Protein AF-A0A1F6UHS5-F1 (afdb_monomer_lite)

Organism: NCBI:txid1817761

pLDDT: mean 71.34, std 14.65, range [40.0, 86.44]

Structure (mmCIF, N/CA/C/O backbone):
data_AF-A0A1F6UHS5-F1
#
_entry.id   AF-A0A1F6UHS5-F1
#
loop_
_atom_site.group_PDB
_atom_site.id
_atom_site.type_symbol
_atom_site.label_atom_id
_atom_site.label_alt_id
_atom_site.label_comp_id
_atom_site.label_asym_id
_atom_site.label_entity_id
_atom_site.label_seq_id
_atom_site.pdbx_PDB_ins_code
_atom_site.Cartn_x
_atom_site.Cartn_y
_atom_site.Cartn_z
_atom_site.occupancy
_atom_site.B_iso_or_equiv
_atom_site.auth_seq_id
_atom_site.auth_comp_id
_atom_site.auth_asym_id
_atom_site.auth_atom_id
_atom_site.pdbx_PDB_model_num
ATOM 1 N N . MET A 1 1 ? -15.864 -10.137 2.816 1.00 53.56 1 MET A N 1
ATOM 2 C CA . MET A 1 1 ? -15.057 -8.966 3.220 1.00 53.56 1 MET A CA 1
ATOM 3 C C . MET A 1 1 ? -13.838 -8.940 2.315 1.00 53.56 1 MET A C 1
ATOM 5 O O . MET A 1 1 ? -13.170 -9.967 2.271 1.00 53.56 1 MET A O 1
ATOM 9 N N . PRO A 1 2 ? -13.599 -7.877 1.531 1.00 62.62 2 PRO A N 1
ATOM 10 C CA . PRO A 1 2 ? -12.407 -7.802 0.694 1.00 62.62 2 PRO A CA 1
ATOM 11 C C . PRO A 1 2 ? -11.157 -7.838 1.581 1.00 62.62 2 PRO A C 1
ATOM 13 O O . PRO A 1 2 ? -11.080 -7.131 2.588 1.00 62.62 2 PRO A O 1
ATOM 16 N N . ASP A 1 3 ? -10.210 -8.706 1.233 1.00 81.12 3 ASP A N 1
ATOM 17 C CA . ASP A 1 3 ? -8.946 -8.819 1.950 1.00 81.12 3 ASP A CA 1
ATOM 18 C C . ASP A 1 3 ? -8.120 -7.538 1.759 1.00 81.12 3 ASP A C 1
ATOM 20 O O . ASP A 1 3 ? -8.024 -6.991 0.652 1.00 81.12 3 ASP A O 1
ATOM 24 N N . VAL A 1 4 ? -7.531 -7.042 2.849 1.00 81.06 4 VAL A N 1
ATOM 25 C CA . VAL A 1 4 ? -6.773 -5.786 2.835 1.00 81.06 4 VAL A CA 1
ATOM 26 C C . VAL A 1 4 ? -5.545 -5.913 1.934 1.00 81.06 4 VAL A C 1
ATOM 28 O O . VAL A 1 4 ? -5.227 -4.958 1.230 1.00 81.06 4 VAL A O 1
ATOM 31 N N . HIS A 1 5 ? -4.877 -7.071 1.895 1.00 82.38 5 HIS A N 1
ATOM 32 C CA . HIS A 1 5 ? -3.687 -7.276 1.067 1.00 82.38 5 HIS A CA 1
ATOM 33 C C . HIS A 1 5 ? -4.052 -7.315 -0.418 1.00 82.38 5 HIS A C 1
ATOM 35 O O . HIS A 1 5 ? -3.370 -6.678 -1.227 1.00 82.38 5 HIS A O 1
ATOM 41 N N . ASN A 1 6 ? -5.140 -8.008 -0.773 1.00 82.56 6 ASN A N 1
ATOM 42 C CA . ASN A 1 6 ? -5.603 -8.077 -2.159 1.00 82.56 6 ASN A CA 1
ATOM 43 C C . ASN A 1 6 ? -6.051 -6.707 -2.667 1.00 82.56 6 ASN A C 1
ATOM 45 O O . ASN A 1 6 ? -5.521 -6.225 -3.664 1.00 82.56 6 ASN A O 1
ATOM 49 N N . THR A 1 7 ? -6.921 -6.029 -1.914 1.00 85.62 7 THR A N 1
ATOM 50 C CA . THR A 1 7 ? -7.397 -4.684 -2.270 1.00 85.62 7 THR A CA 1
ATOM 51 C C . THR A 1 7 ? -6.220 -3.728 -2.426 1.00 85.62 7 THR A C 1
ATOM 53 O O . THR A 1 7 ? -6.131 -2.966 -3.386 1.00 85.62 7 THR A O 1
ATOM 56 N N . LEU A 1 8 ? -5.256 -3.793 -1.503 1.00 83.75 8 LEU A N 1
ATOM 57 C CA . LEU A 1 8 ? -4.060 -2.973 -1.561 1.00 83.75 8 LEU A CA 1
ATOM 58 C C . LEU A 1 8 ? -3.276 -3.240 -2.858 1.00 83.75 8 LEU A C 1
ATOM 60 O O . LEU A 1 8 ? -2.881 -2.285 -3.532 1.00 83.75 8 LEU A O 1
ATOM 64 N N . TYR A 1 9 ? -3.046 -4.500 -3.234 1.00 83.69 9 TYR A N 1
ATOM 65 C CA . TYR A 1 9 ? -2.384 -4.865 -4.493 1.00 83.69 9 TYR A CA 1
ATOM 66 C C . TYR A 1 9 ? -3.164 -4.392 -5.732 1.00 83.69 9 TYR A C 1
ATOM 68 O O . TYR A 1 9 ? -2.569 -3.796 -6.631 1.00 83.69 9 TYR A O 1
ATOM 76 N N . GLU A 1 10 ? -4.484 -4.566 -5.744 1.00 86.19 10 GLU A N 1
ATOM 77 C CA . GLU A 1 10 ? -5.365 -4.161 -6.846 1.00 86.19 10 GLU A CA 1
ATOM 78 C C . GLU A 1 10 ? -5.361 -2.649 -7.089 1.00 86.19 10 GLU A C 1
ATOM 80 O O . GLU A 1 10 ? -5.382 -2.213 -8.239 1.00 86.19 10 GLU A O 1
ATOM 85 N N . LEU A 1 11 ? -5.231 -1.843 -6.029 1.00 86.19 11 LEU A N 1
ATOM 86 C CA . LEU A 1 11 ? -5.122 -0.383 -6.128 1.00 86.19 11 LEU A CA 1
ATOM 87 C C . LEU A 1 11 ? -3.855 0.103 -6.849 1.00 86.19 11 LEU A C 1
ATOM 89 O O . LEU A 1 11 ? -3.768 1.284 -7.195 1.00 86.19 11 LEU A O 1
ATOM 93 N N . VAL A 1 12 ? -2.859 -0.764 -7.049 1.00 85.62 12 VAL A N 1
ATOM 94 C CA . VAL A 1 12 ? -1.693 -0.443 -7.878 1.00 85.62 12 VAL A CA 1
ATOM 95 C C . VAL A 1 12 ? -2.044 -0.742 -9.327 1.00 85.62 12 VAL A C 1
ATOM 97 O O . VAL A 1 12 ? -2.494 -1.854 -9.592 1.00 85.62 12 VAL A O 1
ATOM 100 N N . PRO A 1 13 ? -1.825 0.186 -10.270 1.00 83.38 13 PRO A N 1
ATOM 101 C CA . PRO A 1 13 ? -2.089 -0.063 -11.682 1.00 83.38 13 PRO A CA 1
ATOM 102 C C . PRO A 1 13 ? -1.419 -1.351 -12.179 1.00 83.38 13 PRO A C 1
ATOM 104 O O . PRO A 1 13 ? -0.243 -1.593 -11.898 1.00 83.38 13 PRO A O 1
ATOM 107 N N . ALA A 1 14 ? -2.174 -2.175 -12.913 1.00 79.94 14 ALA A N 1
ATOM 108 C CA . ALA A 1 14 ? -1.646 -3.372 -13.575 1.00 79.94 14 ALA A CA 1
ATOM 109 C C . ALA A 1 14 ? -0.624 -3.025 -14.666 1.00 79.94 14 ALA A C 1
ATOM 111 O O . ALA A 1 14 ? 0.321 -3.769 -14.870 1.00 79.94 14 ALA A O 1
ATOM 112 N N . ASP A 1 15 ? -0.781 -1.845 -15.263 1.00 78.62 15 ASP A N 1
ATOM 113 C CA . ASP A 1 15 ? 0.052 -1.235 -16.304 1.00 78.62 15 ASP A CA 1
ATOM 114 C C . ASP A 1 15 ? 1.508 -0.924 -15.871 1.00 78.62 15 ASP A C 1
ATOM 116 O O . ASP A 1 15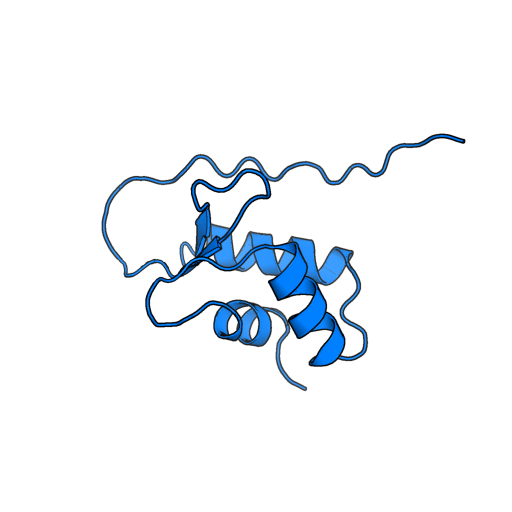 ? 2.281 -0.327 -16.607 1.00 78.62 15 ASP A O 1
ATOM 120 N N . GLY A 1 16 ? 1.907 -1.248 -14.635 1.00 73.69 16 GLY A N 1
ATOM 121 C CA . GLY A 1 16 ? 3.248 -0.924 -14.121 1.00 73.69 16 GLY A CA 1
ATOM 122 C C . GLY A 1 16 ? 3.444 0.559 -13.770 1.00 73.69 16 GLY A C 1
ATOM 123 O O . GLY A 1 16 ? 4.510 0.964 -13.291 1.00 73.69 16 GLY A O 1
ATOM 124 N N . SER A 1 17 ? 2.403 1.375 -13.933 1.00 79.25 17 SER A N 1
ATOM 125 C CA . SER A 1 17 ? 2.360 2.762 -13.474 1.00 79.25 17 SER A CA 1
ATOM 126 C C . SER A 1 17 ? 2.488 2.871 -11.946 1.00 79.25 17 SER A C 1
ATOM 128 O O . SER A 1 17 ? 1.950 2.068 -11.180 1.00 79.25 17 SER A O 1
ATOM 130 N N . ALA A 1 18 ? 3.229 3.884 -11.481 1.00 81.50 18 ALA A N 1
ATOM 131 C CA . ALA A 1 18 ? 3.457 4.105 -10.055 1.00 81.50 18 ALA A CA 1
ATOM 132 C C . ALA A 1 18 ? 2.284 4.834 -9.404 1.00 81.50 18 ALA A C 1
ATOM 134 O O . ALA A 1 18 ? 1.842 5.864 -9.905 1.00 81.50 18 ALA A O 1
ATOM 135 N N . ILE A 1 19 ? 1.860 4.375 -8.229 1.00 84.06 19 ILE A N 1
ATOM 136 C CA . ILE A 1 19 ? 0.904 5.095 -7.385 1.00 84.06 19 ILE A CA 1
ATOM 137 C C . ILE A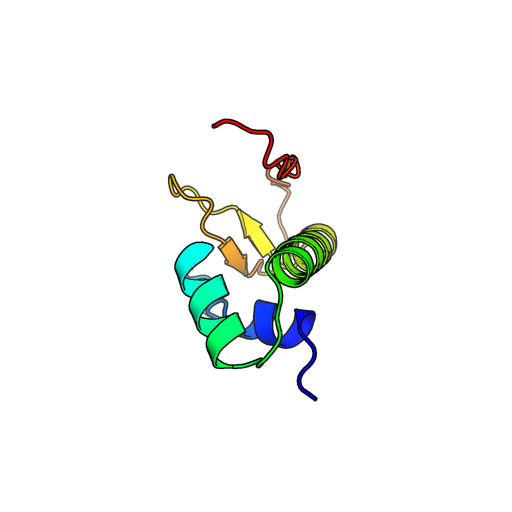 1 19 ? 1.582 5.565 -6.097 1.00 84.06 19 ILE A C 1
ATOM 139 O O . ILE A 1 19 ? 2.399 4.855 -5.512 1.00 84.06 19 ILE A O 1
ATOM 143 N N . GLY A 1 20 ? 1.273 6.782 -5.652 1.00 84.12 20 GLY A N 1
ATOM 144 C CA . GLY A 1 20 ? 1.742 7.294 -4.365 1.00 84.12 20 GLY A CA 1
ATOM 145 C C . GLY A 1 20 ? 1.132 6.524 -3.191 1.00 84.12 20 GLY A C 1
ATOM 146 O O . GLY A 1 20 ? -0.045 6.167 -3.227 1.00 84.12 20 GLY A O 1
ATOM 147 N N . ASN A 1 21 ? 1.909 6.306 -2.126 1.00 81.31 21 ASN A N 1
ATOM 148 C CA . ASN A 1 21 ? 1.415 5.625 -0.923 1.00 81.31 21 ASN A CA 1
ATOM 149 C C . ASN A 1 21 ? 0.214 6.338 -0.291 1.00 81.31 21 ASN A C 1
ATOM 151 O O . ASN A 1 21 ? -0.718 5.665 0.139 1.00 81.31 21 ASN A O 1
ATOM 155 N N . GLN A 1 22 ? 0.207 7.675 -0.291 1.00 81.56 22 GLN A N 1
ATOM 156 C CA . GLN A 1 22 ? -0.904 8.462 0.244 1.00 81.56 22 GLN A CA 1
ATOM 157 C C . GLN A 1 22 ? -2.197 8.214 -0.543 1.00 81.56 22 GLN A C 1
ATOM 159 O O . GLN A 1 22 ? -3.172 7.736 0.027 1.00 81.56 22 GLN A O 1
ATOM 164 N N . SER A 1 23 ? -2.170 8.398 -1.866 1.00 84.94 23 SER A N 1
ATOM 165 C CA . SER A 1 23 ? -3.341 8.170 -2.722 1.00 84.94 23 SER A CA 1
ATOM 166 C C . SER A 1 23 ? -3.844 6.727 -2.655 1.00 84.94 23 SER A C 1
ATOM 168 O O . SER A 1 23 ? -5.045 6.468 -2.707 1.00 84.94 23 SER A O 1
ATOM 170 N N . ARG A 1 24 ? -2.930 5.760 -2.522 1.00 86.19 24 ARG A N 1
ATOM 171 C CA . ARG A 1 24 ? -3.280 4.346 -2.364 1.00 86.19 24 ARG A CA 1
ATOM 172 C C . ARG A 1 24 ? -3.943 4.075 -1.011 1.00 86.19 24 ARG A C 1
ATOM 174 O O . ARG A 1 24 ? -4.910 3.323 -0.956 1.00 86.19 24 ARG A O 1
ATOM 181 N N . LYS A 1 25 ? -3.458 4.701 0.064 1.00 82.94 25 LYS A N 1
ATOM 182 C CA . LYS A 1 25 ? -4.046 4.610 1.405 1.00 82.94 25 LYS A CA 1
ATOM 183 C C . LYS A 1 25 ? -5.446 5.214 1.443 1.00 82.94 25 LYS A C 1
ATOM 185 O O . LYS A 1 25 ? -6.347 4.563 1.949 1.00 82.94 25 LYS A O 1
ATOM 190 N N . GLU A 1 26 ? -5.641 6.391 0.854 1.00 85.25 26 GLU A N 1
ATOM 191 C CA . GLU A 1 26 ? -6.952 7.052 0.769 1.00 85.25 26 GLU A CA 1
ATOM 192 C C . GLU A 1 26 ? -7.979 6.197 0.016 1.00 85.25 26 GLU A C 1
ATOM 194 O O . GLU A 1 26 ? -9.108 6.015 0.472 1.00 85.25 26 GLU A O 1
ATOM 199 N N . ARG A 1 27 ? -7.577 5.594 -1.110 1.00 86.44 27 ARG A N 1
ATOM 200 C CA . ARG A 1 27 ? -8.443 4.663 -1.850 1.00 86.44 27 ARG A CA 1
ATOM 201 C C . ARG A 1 27 ? -8.751 3.401 -1.045 1.00 86.44 27 ARG A C 1
ATOM 203 O O . ARG A 1 27 ? -9.884 2.923 -1.078 1.00 86.44 27 ARG A O 1
ATOM 210 N N . LEU A 1 28 ? -7.781 2.879 -0.289 1.00 84.56 28 LEU A N 1
ATOM 211 C CA . LEU A 1 28 ? -7.993 1.712 0.567 1.00 84.56 28 LEU A CA 1
ATOM 212 C C . LEU A 1 28 ? -8.961 2.019 1.711 1.00 84.56 28 LEU A C 1
ATOM 214 O O . LEU A 1 28 ? -9.880 1.240 1.924 1.00 84.56 28 LEU A O 1
ATOM 218 N N . THR A 1 2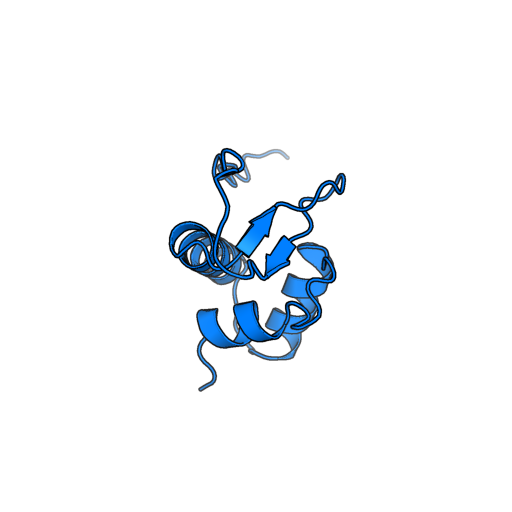9 ? -8.793 3.132 2.429 1.00 82.81 29 THR A N 1
ATOM 219 C CA . THR A 1 29 ? -9.688 3.512 3.537 1.00 82.81 29 THR A CA 1
ATOM 220 C C . THR A 1 29 ? -11.093 3.854 3.052 1.00 82.81 29 THR A C 1
ATOM 222 O O . THR A 1 29 ? -12.059 3.643 3.783 1.00 82.81 29 THR A O 1
ATOM 225 N N . SER A 1 30 ? -11.217 4.344 1.816 1.00 84.50 30 SER A N 1
ATOM 226 C CA . SER A 1 30 ? -12.507 4.558 1.157 1.00 84.50 30 SER A CA 1
ATOM 227 C C . SER A 1 30 ? -13.191 3.238 0.764 1.00 84.50 30 SER A C 1
ATOM 229 O O . SER A 1 30 ? -14.401 3.104 0.928 1.00 84.50 30 SER A O 1
ATOM 231 N N . THR A 1 31 ? -12.421 2.237 0.319 1.00 83.06 31 THR A N 1
ATOM 232 C CA . THR A 1 31 ? -12.947 0.926 -0.113 1.00 83.06 31 THR A CA 1
ATOM 233 C C . THR A 1 31 ? -13.233 -0.008 1.067 1.00 83.06 31 THR A C 1
ATOM 235 O O . THR A 1 31 ? -14.272 -0.662 1.126 1.00 83.06 31 THR A O 1
ATOM 238 N N . VAL A 1 32 ? -12.313 -0.073 2.031 1.00 81.06 32 VAL A N 1
ATOM 239 C CA . VAL A 1 32 ? -12.366 -0.955 3.199 1.00 81.06 32 VAL A CA 1
ATOM 240 C C . VAL A 1 32 ? -12.596 -0.105 4.446 1.00 81.06 32 VAL A C 1
ATOM 242 O O . VAL A 1 32 ? -11.658 0.403 5.069 1.00 81.06 32 VAL A O 1
ATOM 245 N N . LYS A 1 33 ? -13.869 0.039 4.834 1.00 73.88 33 LYS A N 1
ATOM 246 C CA . LYS A 1 33 ? -14.246 0.712 6.085 1.00 73.88 33 LYS A CA 1
ATOM 247 C C . LYS A 1 33 ? -13.593 -0.004 7.271 1.00 73.88 33 LYS A C 1
ATOM 249 O O . LYS A 1 33 ? -13.898 -1.160 7.545 1.00 73.88 33 LYS A O 1
ATOM 254 N N . GLY A 1 34 ? -12.700 0.693 7.973 1.00 69.75 34 GLY A N 1
ATOM 255 C CA . GLY A 1 34 ? -11.984 0.159 9.138 1.00 69.75 34 GLY A CA 1
ATOM 256 C C . GLY A 1 34 ? -10.529 -0.241 8.884 1.00 69.75 34 GLY A C 1
ATOM 257 O O . GLY A 1 34 ? -9.868 -0.701 9.816 1.00 69.75 34 GLY A O 1
ATOM 258 N N . ALA A 1 35 ? -9.992 -0.023 7.677 1.00 68.12 35 ALA A N 1
ATOM 259 C CA . ALA A 1 35 ? -8.555 -0.121 7.435 1.00 68.12 35 ALA A CA 1
ATOM 260 C C . ALA A 1 35 ? -7.808 0.943 8.268 1.00 68.12 35 ALA A C 1
ATOM 262 O O . ALA A 1 35 ? -7.640 2.088 7.855 1.00 68.12 35 ALA A O 1
ATOM 263 N N . ARG A 1 36 ? -7.391 0.585 9.489 1.00 67.62 36 ARG A N 1
ATOM 264 C CA . ARG A 1 36 ? -6.515 1.425 10.317 1.00 67.62 36 ARG A CA 1
ATOM 265 C C . ARG A 1 36 ? -5.151 1.559 9.643 1.00 67.62 36 ARG A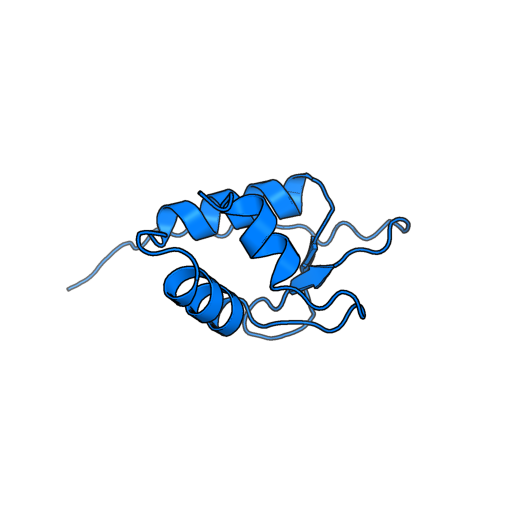 C 1
ATOM 267 O O . ARG A 1 36 ? -4.684 0.635 8.986 1.00 67.62 36 ARG A O 1
ATOM 274 N N . GLU A 1 37 ? -4.479 2.680 9.876 1.00 62.84 37 GLU A N 1
ATOM 275 C CA . GLU A 1 37 ? -3.130 2.966 9.363 1.00 62.84 37 GLU A CA 1
ATOM 276 C C . GLU A 1 37 ? -2.138 1.814 9.622 1.00 62.84 37 GLU A C 1
ATOM 278 O O . GLU A 1 37 ? -1.439 1.379 8.713 1.00 62.84 37 GLU A O 1
ATOM 283 N N . VAL A 1 38 ? -2.207 1.203 10.810 1.00 62.84 38 VAL A N 1
ATOM 284 C CA . VAL A 1 38 ? -1.403 0.028 11.196 1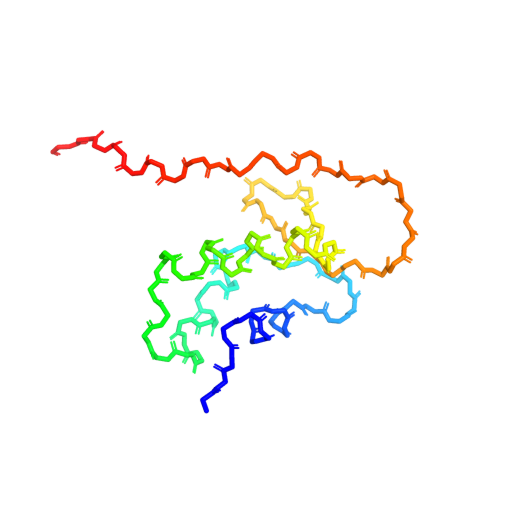.00 62.84 38 VAL A CA 1
ATOM 285 C C . VAL A 1 38 ? -1.657 -1.195 10.300 1.00 62.84 38 VAL A C 1
ATOM 287 O O . VAL A 1 38 ? -0.736 -1.964 10.027 1.00 62.84 38 VAL A O 1
ATOM 290 N N . ALA A 1 39 ? -2.892 -1.389 9.826 1.00 77.44 39 ALA A N 1
ATOM 291 C CA . ALA A 1 39 ? -3.229 -2.475 8.908 1.00 77.44 39 ALA A CA 1
ATOM 292 C C . ALA A 1 39 ? -2.700 -2.197 7.493 1.00 77.44 39 ALA A C 1
ATOM 294 O O . ALA A 1 39 ? -2.267 -3.129 6.824 1.00 77.44 39 ALA A O 1
ATOM 295 N N . PHE A 1 40 ? -2.670 -0.929 7.062 1.00 77.94 40 PHE A N 1
ATOM 296 C CA . PHE A 1 40 ? -2.072 -0.534 5.784 1.00 77.94 40 PHE A CA 1
ATOM 297 C C . PHE A 1 40 ? -0.560 -0.767 5.769 1.00 77.94 40 PHE A C 1
ATOM 299 O O . PHE A 1 40 ? -0.060 -1.351 4.812 1.00 77.94 40 PHE A O 1
ATOM 306 N N . ASP A 1 41 ? 0.169 -0.341 6.807 1.00 78.12 41 ASP A N 1
ATOM 307 C CA . ASP A 1 41 ? 1.625 -0.518 6.859 1.00 78.12 41 ASP A CA 1
ATOM 308 C C . ASP A 1 41 ? 2.016 -2.000 6.857 1.00 78.12 41 ASP A C 1
ATOM 310 O O . ASP A 1 41 ? 2.870 -2.385 6.061 1.00 78.12 41 ASP A O 1
ATOM 314 N N . LYS A 1 42 ? 1.340 -2.843 7.653 1.00 82.38 42 LYS A N 1
ATOM 315 C CA . LYS A 1 42 ? 1.563 -4.301 7.643 1.00 82.38 42 LYS A CA 1
ATOM 316 C C . LYS A 1 42 ? 1.224 -4.932 6.295 1.00 82.38 42 LYS A C 1
ATOM 318 O O . LYS A 1 42 ? 2.035 -5.669 5.749 1.00 82.38 42 LYS A O 1
ATOM 323 N N . ALA A 1 43 ? 0.056 -4.607 5.739 1.00 82.88 43 ALA A N 1
ATOM 324 C CA . ALA A 1 43 ? -0.367 -5.108 4.436 1.00 82.88 43 ALA A CA 1
ATOM 325 C C . ALA A 1 43 ? 0.612 -4.710 3.328 1.00 82.88 43 ALA A C 1
ATOM 327 O O . ALA A 1 43 ? 0.945 -5.515 2.461 1.00 82.88 43 ALA A O 1
ATOM 328 N N . ARG A 1 44 ? 1.095 -3.463 3.359 1.00 82.19 44 ARG A N 1
ATOM 329 C CA . ARG A 1 44 ? 2.119 -2.971 2.440 1.00 82.19 44 ARG A CA 1
ATOM 330 C C . ARG A 1 44 ? 3.369 -3.824 2.571 1.00 82.19 44 ARG A C 1
ATOM 332 O O . ARG A 1 44 ? 3.803 -4.356 1.556 1.00 82.19 44 ARG A O 1
ATOM 339 N N . ASP A 1 45 ? 3.907 -3.949 3.782 1.00 81.06 45 ASP A N 1
ATOM 340 C CA . ASP A 1 45 ? 5.122 -4.718 4.061 1.00 81.06 45 ASP A CA 1
ATOM 341 C C . ASP A 1 45 ? 5.017 -6.137 3.512 1.00 81.06 45 ASP A C 1
ATOM 343 O O . ASP A 1 45 ? 5.817 -6.524 2.672 1.00 81.06 45 ASP A O 1
ATOM 347 N N . THR A 1 46 ? 3.939 -6.850 3.842 1.00 84.31 46 THR A N 1
ATOM 348 C CA . THR A 1 46 ? 3.716 -8.219 3.370 1.00 84.31 46 THR A CA 1
ATOM 349 C C . THR A 1 46 ? 3.698 -8.318 1.843 1.00 84.31 46 THR A C 1
ATOM 351 O O . THR A 1 46 ? 4.273 -9.242 1.273 1.00 84.31 46 THR A O 1
ATOM 354 N N . VAL A 1 47 ? 3.065 -7.375 1.137 1.00 81.75 47 VAL A N 1
ATOM 355 C CA . VAL A 1 47 ? 3.027 -7.406 -0.336 1.00 81.75 47 VAL A CA 1
ATOM 356 C C . VAL A 1 47 ? 4.396 -7.034 -0.944 1.00 81.75 47 VAL A C 1
ATOM 358 O O . VAL A 1 47 ? 4.749 -7.531 -2.017 1.00 81.75 47 VAL A O 1
ATOM 361 N N . PHE A 1 48 ? 5.189 -6.207 -0.258 1.00 80.62 48 PHE A N 1
ATOM 362 C CA . PHE A 1 48 ? 6.585 -5.931 -0.614 1.00 80.62 48 PHE A CA 1
ATOM 363 C C . PHE A 1 48 ? 7.500 -7.136 -0.375 1.00 80.62 48 PHE A C 1
ATOM 365 O O . PHE A 1 48 ? 8.269 -7.482 -1.267 1.00 80.62 48 PHE A O 1
ATOM 372 N N . GLU A 1 49 ? 7.387 -7.805 0.773 1.00 79.19 49 GLU A N 1
ATOM 373 C CA . GLU A 1 49 ? 8.137 -9.022 1.109 1.00 79.19 49 GLU A CA 1
ATOM 374 C C . GLU A 1 49 ? 7.817 -10.171 0.148 1.00 79.19 49 GLU A C 1
ATOM 376 O O . GLU A 1 49 ? 8.706 -10.909 -0.266 1.00 79.19 49 GLU A O 1
ATOM 381 N N . GLN A 1 50 ? 6.564 -10.271 -0.305 1.00 80.38 50 GLN A N 1
ATOM 382 C CA . GLN A 1 50 ? 6.164 -11.199 -1.369 1.00 80.38 50 GLN A CA 1
ATOM 383 C C . GLN A 1 50 ? 6.779 -10.862 -2.740 1.00 80.38 50 GLN A C 1
ATOM 385 O O . GLN A 1 50 ? 6.536 -11.576 -3.715 1.00 80.38 50 GLN A O 1
ATOM 390 N N . GLY A 1 51 ? 7.522 -9.757 -2.849 1.00 79.81 51 GLY A N 1
ATOM 391 C CA . GLY A 1 51 ? 8.163 -9.307 -4.076 1.00 79.81 51 GLY A CA 1
ATOM 392 C C . GLY A 1 51 ? 7.177 -8.863 -5.151 1.00 79.81 51 GLY A C 1
ATOM 393 O O . GLY A 1 51 ? 7.570 -8.786 -6.309 1.00 79.81 51 GLY A O 1
ATOM 394 N N . LYS A 1 52 ? 5.910 -8.594 -4.797 1.00 82.06 52 LYS A N 1
ATOM 395 C CA . LYS A 1 52 ? 4.838 -8.184 -5.727 1.00 82.06 52 LYS A CA 1
ATOM 396 C C . LYS A 1 52 ? 4.844 -6.682 -6.023 1.00 82.06 52 LYS A C 1
ATOM 398 O O . LYS A 1 52 ? 4.201 -6.241 -6.978 1.00 82.06 52 LYS A O 1
ATOM 403 N N . LEU A 1 53 ? 5.520 -5.891 -5.188 1.00 82.69 53 LEU A N 1
ATOM 404 C CA . LEU A 1 53 ? 5.626 -4.439 -5.324 1.00 82.69 53 LEU A CA 1
ATOM 405 C C . LEU A 1 53 ? 7.077 -3.980 -5.285 1.00 82.69 53 LEU A C 1
ATOM 407 O O . LEU A 1 53 ? 7.877 -4.480 -4.500 1.00 82.69 53 LEU A O 1
ATOM 411 N N . ALA A 1 54 ? 7.382 -2.977 -6.102 1.00 78.81 54 ALA A N 1
ATOM 412 C CA . ALA A 1 54 ? 8.652 -2.268 -6.090 1.00 78.81 54 ALA A CA 1
ATOM 413 C C . ALA A 1 54 ? 8.456 -0.817 -5.656 1.00 78.81 54 ALA A C 1
ATOM 415 O O . ALA A 1 54 ? 7.436 -0.181 -5.948 1.00 78.81 54 ALA A O 1
ATOM 416 N N . LYS A 1 55 ? 9.471 -0.274 -4.977 1.00 76.75 55 LYS A N 1
ATOM 417 C CA . LYS A 1 55 ? 9.514 1.137 -4.603 1.00 76.75 55 LYS A CA 1
ATOM 418 C C . LYS A 1 55 ? 9.831 1.960 -5.849 1.00 76.75 55 LYS A C 1
ATOM 420 O O . LYS A 1 55 ? 10.859 1.790 -6.493 1.00 76.75 55 LYS A O 1
ATOM 425 N N . GLY A 1 56 ? 8.929 2.863 -6.195 1.00 72.81 56 GLY A N 1
ATOM 426 C CA . GLY A 1 56 ? 9.127 3.869 -7.222 1.00 72.81 56 GLY A CA 1
ATOM 427 C C . GLY A 1 56 ? 10.110 4.957 -6.783 1.00 72.81 56 GLY A C 1
ATOM 428 O O . GLY A 1 56 ? 10.335 5.194 -5.599 1.00 72.81 56 GLY A O 1
ATOM 429 N N . LYS A 1 57 ? 10.653 5.675 -7.769 1.00 65.44 57 LYS A N 1
ATOM 430 C CA . LYS A 1 57 ? 11.675 6.727 -7.609 1.00 65.44 57 LYS A CA 1
ATOM 431 C C . LYS A 1 57 ? 11.149 8.048 -6.999 1.00 65.44 57 LYS A C 1
ATOM 433 O O . LYS A 1 57 ? 11.904 9.003 -6.856 1.00 65.44 57 LYS A O 1
ATOM 438 N N . GLY A 1 58 ? 9.861 8.140 -6.656 1.00 62.66 58 GLY A N 1
ATOM 439 C CA . GLY A 1 58 ? 9.230 9.372 -6.166 1.00 62.66 58 GLY A CA 1
ATOM 440 C C . GLY A 1 58 ? 9.579 9.719 -4.711 1.00 62.66 58 GLY A C 1
ATOM 441 O O . GLY A 1 58 ? 9.722 8.830 -3.870 1.00 62.66 58 GLY A O 1
ATOM 442 N N . ARG A 1 59 ? 9.631 11.023 -4.390 1.00 57.09 59 ARG A N 1
ATOM 443 C CA . ARG A 1 59 ? 9.970 11.570 -3.054 1.00 57.09 59 ARG A CA 1
ATOM 444 C C . ARG A 1 59 ? 9.026 11.143 -1.912 1.00 57.09 59 ARG A C 1
ATOM 446 O O . ARG A 1 59 ? 9.376 11.320 -0.755 1.00 57.09 59 ARG A O 1
ATOM 453 N N . GLY A 1 60 ? 7.871 10.547 -2.222 1.00 66.00 60 GLY A N 1
ATOM 454 C CA . GLY A 1 60 ? 6.872 10.072 -1.250 1.00 66.00 60 GLY A CA 1
ATOM 455 C C . GLY A 1 60 ? 6.736 8.549 -1.139 1.00 66.00 60 GLY A C 1
ATOM 456 O O . GLY A 1 60 ? 5.743 8.066 -0.600 1.00 66.00 60 GLY A O 1
ATOM 457 N N . GLY A 1 61 ? 7.676 7.773 -1.691 1.00 71.44 61 GLY A N 1
ATOM 458 C CA . GLY A 1 61 ? 7.597 6.309 -1.651 1.00 71.44 61 GLY A CA 1
ATOM 459 C C . GLY A 1 61 ? 6.465 5.756 -2.516 1.00 71.44 61 GLY A C 1
ATOM 460 O O . GLY A 1 61 ? 5.664 4.953 -2.049 1.00 71.44 61 GLY A O 1
ATOM 461 N N . SER A 1 62 ? 6.379 6.203 -3.770 1.00 79.44 62 SER A N 1
ATOM 462 C CA . SER A 1 62 ? 5.474 5.603 -4.757 1.00 79.44 62 SER A CA 1
ATOM 463 C C . SER A 1 62 ? 5.750 4.105 -4.894 1.00 79.44 62 SER A C 1
ATOM 465 O O . SER A 1 62 ? 6.873 3.666 -4.656 1.00 79.44 62 SER A O 1
ATOM 467 N N . VAL A 1 63 ? 4.761 3.321 -5.303 1.00 82.62 63 VAL A N 1
ATOM 468 C CA . VAL A 1 63 ? 4.883 1.867 -5.462 1.00 82.62 63 VAL A CA 1
ATOM 469 C C . VAL A 1 63 ? 4.336 1.448 -6.817 1.00 82.62 63 VAL A C 1
ATOM 471 O O . VAL A 1 63 ? 3.397 2.067 -7.319 1.00 82.62 63 VAL A O 1
ATOM 474 N N . ARG A 1 64 ? 4.928 0.422 -7.425 1.00 84.81 64 ARG A N 1
ATOM 475 C CA . ARG A 1 64 ? 4.448 -0.167 -8.686 1.00 84.81 64 ARG A CA 1
ATOM 476 C C . ARG A 1 64 ? 4.391 -1.682 -8.567 1.00 84.81 64 ARG A C 1
ATOM 478 O O . ARG A 1 64 ? 5.084 -2.236 -7.712 1.00 84.81 64 ARG A O 1
ATOM 485 N N . ARG A 1 65 ? 3.591 -2.343 -9.408 1.00 86.19 65 ARG A N 1
ATOM 486 C CA . ARG A 1 65 ? 3.610 -3.808 -9.502 1.00 86.19 65 ARG A CA 1
ATOM 487 C C . ARG A 1 65 ? 4.940 -4.254 -10.090 1.00 86.19 65 ARG A C 1
ATOM 489 O O . ARG A 1 65 ? 5.470 -3.600 -10.984 1.00 86.19 65 ARG A O 1
ATOM 496 N N . THR A 1 66 ? 5.476 -5.342 -9.560 1.00 76.69 66 THR A N 1
ATOM 497 C CA . THR A 1 66 ? 6.598 -6.025 -10.192 1.00 76.69 66 THR A CA 1
ATOM 498 C C . THR A 1 66 ? 6.022 -6.993 -11.213 1.00 76.69 66 THR A C 1
ATOM 500 O O . THR A 1 66 ? 5.247 -7.895 -10.890 1.00 76.69 66 THR A O 1
ATOM 503 N N . GLU A 1 67 ? 6.377 -6.792 -12.470 1.00 63.81 67 GLU A N 1
ATOM 504 C CA . GLU A 1 67 ? 6.369 -7.889 -13.422 1.00 63.81 67 GLU A CA 1
ATOM 505 C C . GLU A 1 67 ? 7.616 -8.705 -13.073 1.00 63.81 67 GLU A C 1
ATOM 507 O O . GLU A 1 67 ? 8.708 -8.158 -12.917 1.00 63.81 67 GLU A O 1
ATOM 512 N N . ARG A 1 68 ? 7.438 -9.981 -12.738 1.00 56.91 68 ARG A N 1
ATOM 513 C CA . ARG A 1 68 ? 8.520 -10.822 -12.215 1.00 56.91 68 ARG A CA 1
ATOM 514 C C . ARG A 1 68 ? 9.752 -10.772 -13.138 1.00 56.91 68 ARG A C 1
ATOM 516 O O . ARG A 1 68 ? 9.602 -10.788 -14.350 1.00 56.91 68 ARG A O 1
ATOM 523 N N . HIS A 1 69 ? 10.933 -10.851 -12.512 1.00 44.00 69 HIS A N 1
ATOM 524 C CA . HIS A 1 69 ? 12.294 -10.881 -13.078 1.00 44.00 69 HIS A CA 1
ATOM 525 C C . HIS A 1 69 ? 12.916 -9.524 -13.441 1.00 44.00 69 HIS A C 1
ATOM 527 O O . HIS A 1 69 ? 12.867 -9.091 -14.581 1.00 44.00 69 HIS A O 1
ATOM 533 N N . ASN A 1 70 ? 13.640 -8.920 -12.494 1.00 40.00 70 ASN A N 1
ATOM 534 C CA . ASN A 1 70 ? 15.110 -8.893 -12.551 1.00 40.00 70 ASN A CA 1
ATOM 535 C C . ASN A 1 70 ? 15.671 -8.140 -11.331 1.00 40.00 70 ASN A C 1
ATOM 537 O O . ASN A 1 70 ? 15.523 -6.927 -11.234 1.00 40.00 70 ASN A O 1
ATOM 541 N N . GLY A 1 71 ? 16.290 -8.884 -10.410 1.00 45.19 71 GLY A N 1
ATOM 542 C CA . GLY A 1 71 ? 17.507 -8.521 -9.663 1.00 45.19 71 GLY A CA 1
ATOM 543 C C . GLY A 1 71 ? 17.567 -7.304 -8.734 1.00 45.19 71 GLY A C 1
ATOM 544 O O . GLY A 1 71 ? 18.340 -7.344 -7.784 1.00 45.19 71 GLY A O 1
ATOM 545 N N . GLU A 1 72 ? 16.791 -6.244 -8.925 1.00 48.12 72 GLU A N 1
ATOM 546 C C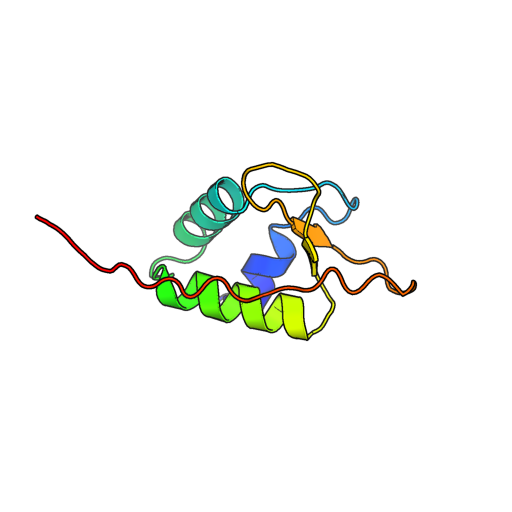A . GLU A 1 72 ? 16.977 -5.006 -8.170 1.00 48.12 72 GLU A CA 1
ATOM 547 C C . GLU A 1 72 ? 15.999 -4.958 -6.994 1.00 48.12 72 GLU A C 1
ATOM 549 O O . GLU A 1 72 ? 15.009 -4.221 -6.977 1.00 48.12 72 GLU A O 1
ATOM 554 N N . GLN A 1 73 ? 16.270 -5.797 -5.989 1.00 50.59 73 GLN A N 1
ATOM 555 C CA . GLN A 1 73 ? 15.665 -5.673 -4.667 1.00 50.59 73 GLN A CA 1
ATOM 556 C C . GLN A 1 73 ? 16.081 -4.316 -4.090 1.00 50.59 73 GLN A C 1
ATOM 558 O O . GLN A 1 73 ? 17.093 -4.185 -3.402 1.00 50.59 73 GLN A O 1
ATOM 563 N N . SER A 1 74 ? 15.318 -3.270 -4.418 1.00 51.06 74 SER A N 1
ATOM 564 C CA . SER A 1 74 ? 15.457 -1.950 -3.819 1.00 51.06 74 SER A CA 1
ATOM 565 C C . SER A 1 74 ? 15.253 -2.128 -2.326 1.00 51.06 74 SER A C 1
ATOM 567 O O . SER A 1 74 ? 14.117 -2.267 -1.886 1.00 51.06 74 SER A O 1
ATOM 569 N N . ARG A 1 75 ? 16.375 -2.198 -1.599 1.00 52.69 75 ARG A N 1
ATOM 570 C CA . ARG A 1 75 ? 16.557 -2.308 -0.149 1.00 52.69 75 ARG A CA 1
ATOM 571 C C . ARG A 1 75 ? 15.415 -1.619 0.595 1.00 52.69 75 ARG A C 1
ATOM 573 O O . ARG A 1 75 ? 15.532 -0.458 0.997 1.00 52.69 75 ARG A O 1
ATOM 580 N N . TYR A 1 76 ? 14.295 -2.319 0.747 1.00 51.19 76 TYR A N 1
ATOM 581 C CA . TYR A 1 76 ? 13.151 -1.810 1.468 1.00 51.19 76 TYR A CA 1
ATOM 582 C C . TYR A 1 76 ? 13.550 -1.915 2.929 1.00 51.19 76 TYR A C 1
ATOM 584 O O . TYR A 1 76 ? 13.504 -2.974 3.541 1.00 51.19 76 TYR A O 1
ATOM 592 N N . LYS A 1 77 ? 14.071 -0.811 3.462 1.00 54.22 77 LYS A N 1
ATOM 593 C CA . LYS A 1 77 ? 14.135 -0.630 4.901 1.00 54.22 77 LYS A CA 1
ATOM 594 C C . LYS A 1 77 ? 12.708 -0.282 5.307 1.00 54.22 77 LYS A C 1
ATOM 596 O O . LYS A 1 77 ? 12.272 0.802 4.896 1.00 54.22 77 LYS A O 1
ATOM 601 N N . PRO A 1 78 ? 11.976 -1.151 6.031 1.00 50.78 78 PRO A N 1
ATOM 602 C CA . PRO A 1 78 ? 10.727 -0.728 6.637 1.00 50.78 78 PRO A CA 1
ATOM 603 C C . PRO A 1 78 ? 11.074 0.511 7.451 1.00 50.78 78 PRO A C 1
ATOM 605 O O . PRO A 1 78 ? 11.907 0.459 8.357 1.00 50.78 78 PRO A O 1
ATOM 608 N N . THR A 1 79 ? 10.553 1.670 7.051 1.00 51.88 79 THR A N 1
ATOM 609 C CA . THR A 1 79 ? 10.667 2.851 7.897 1.00 51.88 79 THR A CA 1
ATOM 610 C C . THR A 1 79 ? 9.937 2.479 9.174 1.00 51.88 79 THR A C 1
ATOM 612 O O . THR A 1 79 ? 8.740 2.185 9.077 1.00 51.88 79 THR A O 1
ATOM 615 N N . PRO A 1 80 ? 10.604 2.435 10.343 1.00 42.53 80 PRO A N 1
ATOM 616 C CA . PRO A 1 80 ? 9.869 2.291 11.578 1.00 42.53 80 PRO A CA 1
ATOM 617 C C . PRO A 1 80 ? 8.967 3.516 11.627 1.00 42.53 80 PRO A C 1
ATOM 619 O O . PRO A 1 80 ? 9.447 4.641 11.758 1.00 42.53 80 PRO A O 1
ATOM 622 N N . SER A 1 81 ? 7.663 3.311 11.449 1.00 48.41 81 SER A N 1
ATOM 623 C CA . SER A 1 81 ? 6.664 4.326 11.754 1.00 48.41 81 SER A CA 1
ATOM 624 C C . SER A 1 81 ? 6.595 4.421 13.278 1.00 48.41 81 SER A C 1
ATOM 626 O O . SER A 1 81 ? 5.614 4.056 13.917 1.00 48.41 81 SER A O 1
ATOM 628 N N . HIS A 1 82 ? 7.704 4.846 13.886 1.00 44.19 82 HIS A N 1
ATOM 629 C CA . HIS A 1 82 ? 7.694 5.437 15.203 1.00 44.19 82 HIS A CA 1
ATOM 630 C C . HIS A 1 82 ? 7.141 6.833 15.000 1.00 44.19 82 HIS A C 1
ATOM 632 O O . HIS A 1 82 ? 7.861 7.807 14.794 1.00 44.19 82 HIS A O 1
ATOM 638 N N . ARG A 1 83 ? 5.817 6.914 15.073 1.00 48.72 83 ARG A N 1
ATOM 639 C CA . ARG A 1 83 ? 5.170 8.099 15.603 1.00 48.72 83 ARG A CA 1
ATOM 640 C C . ARG A 1 83 ? 5.660 8.270 17.051 1.00 48.72 83 ARG A C 1
ATOM 642 O O . ARG A 1 83 ? 5.014 7.807 17.980 1.00 48.72 83 ARG A O 1
ATOM 649 N N . ALA A 1 84 ? 6.834 8.870 17.216 1.00 42.53 84 ALA A N 1
ATOM 650 C CA . ALA A 1 84 ? 7.321 9.463 18.457 1.00 42.53 84 ALA A CA 1
ATOM 651 C C . ALA A 1 84 ? 7.276 10.985 18.223 1.00 42.53 84 ALA A C 1
ATOM 653 O O . ALA A 1 84 ? 7.942 11.462 17.309 1.00 42.53 84 ALA A O 1
ATOM 654 N N . THR A 1 85 ? 6.203 11.649 18.686 1.00 54.03 85 THR A N 1
ATOM 655 C CA . THR A 1 85 ? 6.179 12.592 19.839 1.00 54.03 85 THR A CA 1
ATOM 656 C C . THR A 1 85 ? 6.965 13.885 19.534 1.00 54.03 85 THR A C 1
ATOM 658 O O . THR A 1 85 ? 8.083 13.823 19.048 1.00 54.03 85 THR A O 1
ATOM 661 N N . HIS A 1 86 ? 6.491 15.122 19.696 1.00 43.75 86 HIS A N 1
ATOM 662 C CA . HIS A 1 86 ? 5.773 15.850 20.759 1.00 43.75 86 HIS A CA 1
ATOM 663 C C . HIS A 1 86 ? 5.225 17.157 20.109 1.00 43.75 86 HIS A C 1
ATOM 665 O O . HIS A 1 86 ? 5.636 17.472 18.994 1.00 43.75 86 HIS A O 1
ATOM 671 N N . GLY A 1 87 ? 4.342 17.981 20.672 1.00 40.00 87 GLY A N 1
ATOM 672 C CA . GLY A 1 87 ? 3.738 18.115 21.995 1.00 40.00 87 GLY A CA 1
ATOM 673 C C . GLY A 1 87 ? 2.760 19.294 21.966 1.00 40.00 87 GLY A C 1
ATOM 674 O O . GLY A 1 87 ? 2.624 19.911 20.882 1.00 40.00 87 GLY A O 1
#

Secondary structure (DSSP, 8-state):
---HHHHHHHTS-TTS--B-HHHHHHHHHHHSTT--HHHHHHHHHHHHHTT-EEE-SSTT--EEEPPS-------------------

Radius of gyration: 13.24 Å; chains: 1; bounding box: 33×29×38 Å

Foldseek 3Di:
DDDLLVLLLVLADPVQDWDALVVSVVVSCVVDVPCDPVNSLVSVVVCVVVVQWDFDPDPRGIITGDPDDDDCSPPPPSPPPPPDDDD

Sequence (87 aa):
MPDVHNTLYELVPADGSAIGNQSRKERLTSTVKGAREVAFDKARDTVFEQGKLAKGKGRGGSVRRTERHNGEQSRYKPTPSHRATHG